Protein AF-A0A0G0PP46-F1 (afdb_monomer_lite)

pLDDT: mean 71.22, std 17.7, range [31.69, 94.69]

Sequence (155 aa):
MAKRKNSGKQTFLIVLGLAFLLTSIVFGLYFIKNSQLINKAAEQSETANWKTYTNNEYGFSLKYPTGFNIEDNSTNFPPFNITIKDSTKQLVGEGGGKFNPGIHIQVQSEKMSLDQYLSKYANSLIVRNKQKINGSEFTIIEATIGHARTFAIFN

Radius of gyration: 29.38 Å; chains: 1; bounding box: 48×39×104 Å

Foldseek 3Di:
DDDPDPVVVVVVVVVVVVVVVVVVVVVVVVVVVVVVVVVVVVVCVQQVQWDKDDDVVLGDIDTDRPQWDKDFPDDPDDWTKIKTFRPPDWAQDPVRDIDTDIKIKTFGPPPDDPVRVCVVCVPQQDQPDWDQGPNDIWTWTFHDDGRITITDIDD

Structure (mmCIF, N/CA/C/O backbone):
data_AF-A0A0G0PP46-F1
#
_entry.id   AF-A0A0G0PP46-F1
#
loop_
_atom_site.group_PDB
_atom_site.id
_atom_site.type_symbol
_atom_site.label_atom_id
_atom_site.label_alt_id
_atom_site.label_comp_id
_atom_site.label_asym_id
_atom_site.label_entity_id
_atom_site.label_seq_id
_atom_site.pdbx_PDB_ins_code
_atom_site.Cartn_x
_atom_site.Cartn_y
_atom_site.Cartn_z
_atom_site.occupancy
_atom_site.B_iso_or_equiv
_atom_site.auth_seq_id
_atom_site.auth_comp_id
_atom_site.auth_asym_id
_atom_site.auth_atom_id
_atom_site.pdbx_PDB_model_num
ATOM 1 N N . MET A 1 1 ? -21.134 15.393 81.604 1.00 59.56 1 MET A N 1
ATOM 2 C CA . MET A 1 1 ? -22.166 14.891 80.666 1.00 59.56 1 MET A CA 1
ATOM 3 C C . MET A 1 1 ? -21.449 14.265 79.467 1.00 59.56 1 MET A C 1
ATOM 5 O O . MET A 1 1 ? -20.893 14.992 78.656 1.00 59.56 1 MET A O 1
ATOM 9 N N . ALA A 1 2 ? -21.314 12.935 79.420 1.00 61.00 2 ALA A N 1
ATOM 10 C CA . ALA A 1 2 ? -20.493 12.251 78.413 1.00 61.00 2 ALA A CA 1
ATOM 11 C C . ALA A 1 2 ? -21.296 11.984 77.127 1.00 61.00 2 ALA A C 1
ATOM 13 O O . ALA A 1 2 ? -22.335 11.325 77.151 1.00 61.00 2 ALA A O 1
ATOM 14 N N . LYS A 1 3 ? -20.816 12.510 75.995 1.00 65.69 3 LYS A N 1
ATOM 15 C CA . LYS A 1 3 ? -21.452 12.399 74.674 1.00 65.69 3 LYS A CA 1
ATOM 16 C C . LYS A 1 3 ? -21.171 11.003 74.095 1.00 65.69 3 LYS A C 1
ATOM 18 O O . LYS A 1 3 ? -20.080 10.744 73.596 1.00 65.69 3 LYS A O 1
ATOM 23 N N . ARG A 1 4 ? -22.137 10.081 74.190 1.00 63.00 4 ARG A N 1
ATOM 24 C CA . ARG A 1 4 ? -22.036 8.712 73.642 1.00 63.00 4 ARG A CA 1
ATOM 25 C C . ARG A 1 4 ? -21.908 8.780 72.108 1.00 63.00 4 ARG A C 1
ATOM 27 O O . ARG A 1 4 ? -22.861 9.125 71.413 1.00 63.00 4 ARG A O 1
ATOM 34 N N . LYS A 1 5 ? -20.711 8.501 71.579 1.00 64.06 5 LYS A N 1
ATOM 35 C CA . LYS A 1 5 ? -20.396 8.491 70.139 1.00 64.06 5 LYS A CA 1
ATOM 36 C C . LYS A 1 5 ? -21.035 7.257 69.487 1.00 64.06 5 LYS A C 1
ATOM 38 O O . LYS A 1 5 ? -20.720 6.132 69.858 1.00 64.06 5 LYS A O 1
ATOM 43 N N . ASN A 1 6 ? -21.949 7.468 68.541 1.00 66.44 6 ASN A N 1
ATOM 44 C CA . ASN A 1 6 ? -22.720 6.407 67.885 1.00 66.44 6 ASN A CA 1
ATOM 45 C C . ASN A 1 6 ? -21.891 5.740 66.764 1.00 66.44 6 ASN A C 1
ATOM 47 O O . ASN A 1 6 ? -21.990 6.117 65.597 1.00 66.44 6 ASN A O 1
ATOM 51 N N . SER A 1 7 ? -21.017 4.802 67.141 1.00 73.56 7 SER A N 1
ATOM 52 C CA . SER A 1 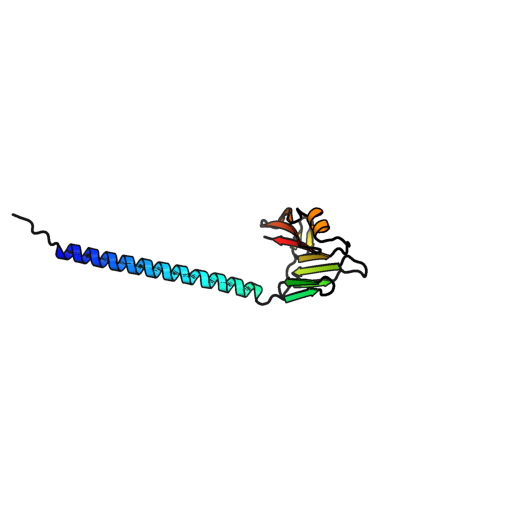7 ? -20.033 4.146 66.262 1.00 73.56 7 SER A CA 1
ATOM 53 C C . SER A 1 7 ? -20.658 3.289 65.156 1.00 73.56 7 SER A C 1
ATOM 55 O O . SER A 1 7 ? -20.139 3.279 64.044 1.00 73.56 7 SER A O 1
ATOM 57 N N . GLY A 1 8 ? -21.808 2.651 65.404 1.00 78.25 8 GLY A N 1
ATOM 58 C CA . GLY A 1 8 ? -22.457 1.765 64.427 1.00 78.25 8 GLY A CA 1
ATOM 59 C C . GLY A 1 8 ? -22.884 2.469 63.133 1.00 78.25 8 GLY A C 1
ATOM 60 O O . GLY A 1 8 ? -22.743 1.910 62.047 1.00 78.25 8 GLY A O 1
ATOM 61 N N . LYS A 1 9 ? -23.325 3.732 63.219 1.00 78.94 9 LYS A N 1
ATOM 62 C CA . LYS A 1 9 ? -23.689 4.523 62.030 1.00 78.94 9 LYS A CA 1
ATOM 63 C C . LYS A 1 9 ? -22.469 4.885 61.176 1.00 78.94 9 LYS A C 1
ATOM 65 O O . LYS A 1 9 ? -22.578 4.904 59.956 1.00 78.94 9 LYS A O 1
ATOM 70 N N . GLN A 1 10 ? -21.313 5.146 61.795 1.00 82.19 10 GLN A N 1
ATOM 71 C CA . GLN A 1 10 ? -20.083 5.445 61.052 1.00 82.19 10 GLN A CA 1
ATOM 72 C C . GLN A 1 10 ? -19.535 4.204 60.346 1.00 82.19 10 GLN A C 1
ATOM 74 O O . GLN A 1 10 ? -19.178 4.289 59.175 1.00 82.19 10 GLN A O 1
ATOM 79 N N . THR A 1 11 ? -19.534 3.045 61.008 1.00 83.44 11 THR A N 1
ATOM 80 C CA . THR A 1 11 ? -19.099 1.787 60.386 1.00 83.44 11 THR A CA 1
ATOM 81 C C . THR A 1 11 ? -19.988 1.411 59.198 1.00 83.44 11 THR A C 1
ATOM 83 O O . THR A 1 11 ? -19.472 1.032 58.152 1.00 83.44 11 THR A O 1
ATOM 86 N N . PHE A 1 12 ? -21.309 1.594 59.313 1.00 87.31 12 PHE A N 1
ATOM 87 C CA . PHE A 1 12 ? -22.244 1.340 58.213 1.00 87.31 12 PHE A CA 1
ATOM 88 C C . PHE A 1 12 ? -21.967 2.220 56.982 1.00 87.31 12 PHE A C 1
ATOM 90 O O . PHE A 1 12 ? -21.907 1.714 55.864 1.00 87.31 12 PHE A O 1
ATOM 97 N N . LEU A 1 13 ? -21.733 3.523 57.178 1.00 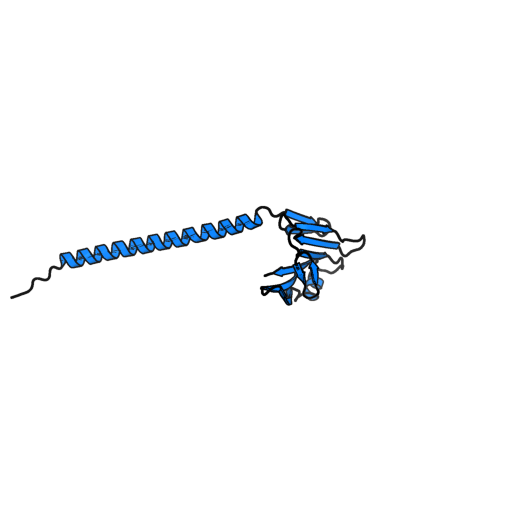87.19 13 LEU A N 1
ATOM 98 C CA . LEU A 1 13 ? -21.440 4.451 56.078 1.00 87.19 13 LEU A CA 1
ATOM 99 C C . LEU A 1 13 ? -20.105 4.145 55.382 1.00 87.19 13 LEU A C 1
ATOM 101 O O . LEU A 1 13 ? -20.015 4.275 54.163 1.00 87.19 13 LEU A O 1
ATOM 105 N N . ILE A 1 14 ? -19.090 3.702 56.132 1.00 90.06 14 ILE A N 1
ATOM 106 C CA . ILE A 1 14 ? -17.792 3.302 55.567 1.00 90.06 14 ILE A CA 1
ATOM 107 C C . ILE A 1 14 ? -17.949 2.066 54.674 1.00 90.06 14 ILE A C 1
ATOM 109 O O . ILE A 1 14 ? -17.435 2.047 53.557 1.00 90.06 14 ILE A O 1
ATOM 113 N N . VAL A 1 15 ? -18.695 1.054 55.128 1.00 91.19 15 VAL A N 1
ATOM 114 C CA . VAL A 1 15 ? -18.940 -0.168 54.343 1.00 91.19 15 VAL A CA 1
ATOM 115 C C . VAL A 1 15 ? -19.736 0.145 53.074 1.00 91.19 15 VAL A C 1
ATOM 117 O O . VAL A 1 15 ? -19.393 -0.352 52.002 1.00 91.19 15 VAL A O 1
ATOM 120 N N . LEU A 1 16 ? -20.744 1.020 53.169 1.00 91.94 16 LEU A N 1
ATOM 121 C CA . LEU A 1 16 ? -21.520 1.462 52.011 1.00 91.94 16 LEU A CA 1
ATOM 122 C C . LEU A 1 16 ? -20.628 2.179 50.984 1.00 91.94 16 LEU A C 1
ATOM 124 O O . LEU A 1 16 ? -20.682 1.872 49.796 1.00 91.94 16 LEU A O 1
ATOM 128 N N . GLY A 1 17 ? -19.757 3.083 51.443 1.00 91.69 17 GLY A N 1
ATOM 129 C CA . GLY A 1 17 ? -18.818 3.806 50.583 1.00 91.69 17 GLY A CA 1
ATOM 130 C C . GLY A 1 17 ? -17.838 2.884 49.850 1.00 91.69 17 GLY A C 1
ATOM 131 O O . GLY A 1 17 ? -17.617 3.055 48.652 1.00 91.69 17 GLY A O 1
ATOM 132 N N . LEU A 1 18 ? -17.299 1.870 50.533 1.00 92.62 18 LEU A N 1
ATOM 133 C CA . LEU A 1 18 ? -16.395 0.888 49.922 1.00 92.62 18 LEU A CA 1
ATOM 134 C C . LEU A 1 18 ? -17.098 0.022 48.868 1.00 92.62 18 LEU A C 1
ATOM 136 O O . LEU A 1 18 ? -16.516 -0.248 47.818 1.00 92.62 18 LEU A O 1
ATOM 140 N N . ALA A 1 19 ? -18.354 -0.365 49.110 1.00 91.94 19 ALA A N 1
ATOM 141 C CA . ALA A 1 19 ? -19.144 -1.113 48.137 1.00 91.94 19 ALA A CA 1
ATOM 142 C C . ALA A 1 19 ? -19.366 -0.304 46.847 1.00 91.94 19 ALA A C 1
ATOM 144 O O . ALA A 1 19 ? -19.120 -0.816 45.754 1.00 91.94 19 ALA A O 1
ATOM 145 N N . PHE A 1 20 ? -19.731 0.979 46.962 1.00 94.69 20 PHE A N 1
ATOM 146 C CA . PHE A 1 20 ? -19.869 1.863 45.800 1.00 94.69 20 PHE A CA 1
ATOM 147 C C . PHE A 1 20 ? -18.551 2.022 45.030 1.00 94.69 20 PHE A C 1
ATOM 149 O O . PHE A 1 20 ? -18.538 1.955 43.800 1.00 94.69 20 PHE A O 1
ATOM 156 N N . LEU A 1 21 ? -17.429 2.168 45.736 1.00 92.06 21 LEU A N 1
ATOM 157 C CA . LEU A 1 21 ? -16.116 2.349 45.117 1.00 92.06 21 LEU A CA 1
ATOM 158 C C . LEU A 1 21 ? -15.693 1.107 44.310 1.00 92.06 21 LEU A C 1
ATOM 160 O O . LEU A 1 21 ? -15.250 1.237 43.169 1.00 92.06 21 LEU A O 1
ATOM 164 N N . LEU A 1 22 ? -15.928 -0.095 44.846 1.00 92.62 22 LEU A N 1
ATOM 165 C CA . LEU A 1 22 ? -15.679 -1.353 44.133 1.00 92.62 22 LEU A CA 1
ATOM 166 C C . LEU A 1 22 ? -16.558 -1.495 42.884 1.00 92.62 22 LEU A C 1
ATOM 168 O O . LEU A 1 22 ? -16.051 -1.862 41.823 1.00 92.62 22 LEU A O 1
ATOM 172 N N . THR A 1 23 ? -17.850 -1.157 42.972 1.00 91.75 23 THR A N 1
ATOM 173 C CA . THR A 1 23 ? -18.745 -1.226 41.804 1.00 91.75 23 THR A CA 1
ATOM 174 C C . THR A 1 23 ? -18.321 -0.273 40.687 1.00 91.75 23 THR A C 1
ATOM 176 O O . THR A 1 23 ? -18.306 -0.672 39.523 1.00 91.75 23 THR A O 1
ATOM 179 N N . SER A 1 24 ? -17.884 0.944 41.026 1.00 90.56 24 SER A N 1
ATOM 180 C CA . SER A 1 24 ? -17.406 1.931 40.052 1.00 90.56 24 SER A CA 1
ATOM 181 C C . SER A 1 24 ? -16.121 1.491 39.350 1.00 90.56 24 SER A C 1
ATOM 183 O O . SER A 1 24 ? -15.985 1.692 38.145 1.00 90.56 24 SER A O 1
ATOM 185 N N . ILE A 1 25 ? -15.193 0.847 40.069 1.00 93.56 25 ILE A N 1
ATOM 186 C CA . ILE A 1 25 ? -13.960 0.308 39.474 1.00 93.56 25 ILE A CA 1
ATOM 187 C C . ILE A 1 25 ? -14.289 -0.807 38.476 1.00 93.56 25 ILE A C 1
ATOM 189 O O . ILE A 1 25 ? -13.807 -0.779 37.345 1.00 93.56 25 ILE A O 1
ATOM 193 N N . VAL A 1 26 ? -15.132 -1.770 38.863 1.00 91.19 26 VAL A N 1
ATOM 194 C CA . VAL A 1 26 ? -15.529 -2.878 37.976 1.00 91.19 26 VAL A CA 1
ATOM 195 C C . VAL A 1 26 ? -16.253 -2.350 36.736 1.00 91.19 26 VAL A C 1
ATOM 197 O O . VAL A 1 26 ? -15.953 -2.780 35.621 1.00 91.19 26 VAL A O 1
ATOM 200 N N . PHE A 1 27 ? -17.152 -1.377 36.910 1.00 90.31 27 PHE A N 1
ATOM 201 C CA . PHE A 1 27 ? -17.866 -0.741 35.805 1.00 90.31 27 PHE A CA 1
ATOM 202 C C . PHE A 1 27 ? -16.916 0.011 34.858 1.00 90.31 27 PHE A C 1
ATOM 204 O O . PHE A 1 27 ? -17.014 -0.138 33.641 1.00 90.31 27 PHE A O 1
ATOM 211 N N . GLY A 1 28 ? -15.942 0.750 35.401 1.00 89.00 28 GLY A N 1
ATOM 212 C CA . GLY A 1 28 ? -14.909 1.424 34.611 1.00 89.00 28 GLY A CA 1
ATOM 213 C C . GLY A 1 28 ? -14.050 0.451 33.797 1.00 89.00 28 GLY A C 1
ATOM 214 O O . GLY A 1 28 ? -13.848 0.657 32.600 1.00 89.00 28 GLY A O 1
ATOM 215 N N . LEU A 1 29 ? -13.604 -0.654 34.406 1.00 85.50 29 LEU A N 1
ATOM 216 C CA . LEU A 1 29 ? -12.820 -1.688 33.717 1.00 85.50 29 LEU A CA 1
ATOM 217 C C . LEU A 1 29 ? -13.620 -2.390 32.608 1.00 85.50 29 LEU A C 1
ATOM 219 O O . LEU A 1 29 ? -13.078 -2.655 31.532 1.00 85.50 29 LEU A O 1
ATOM 223 N N . TYR A 1 30 ? -14.910 -2.653 32.835 1.00 86.38 30 TYR A N 1
ATOM 224 C CA . TYR A 1 30 ? -15.806 -3.208 31.816 1.00 86.38 30 TYR A CA 1
ATOM 225 C C . TYR A 1 30 ? -15.920 -2.280 30.596 1.00 86.38 30 TYR A C 1
ATOM 227 O O . TYR A 1 30 ? -15.804 -2.734 29.455 1.00 86.38 30 TYR A O 1
ATOM 235 N N . PHE A 1 31 ? -16.068 -0.974 30.828 1.00 79.44 31 PHE A N 1
ATOM 236 C CA . PHE A 1 31 ? -16.209 0.017 29.761 1.00 79.44 31 PHE A CA 1
ATOM 237 C C . PHE A 1 31 ? -14.929 0.173 28.921 1.00 79.44 31 PHE A C 1
ATOM 239 O O . PHE A 1 31 ? -15.003 0.249 27.694 1.00 79.44 31 PHE A O 1
ATOM 246 N N . ILE A 1 32 ? -13.749 0.143 29.557 1.00 73.69 32 ILE A N 1
ATOM 247 C CA . ILE A 1 32 ? -12.445 0.217 28.866 1.00 73.69 32 ILE A CA 1
ATOM 248 C C . ILE A 1 32 ? -12.209 -1.010 27.972 1.00 73.69 32 ILE A C 1
ATOM 250 O O . ILE A 1 32 ? -11.698 -0.879 26.862 1.00 73.69 32 ILE A O 1
ATOM 254 N N . LYS A 1 33 ? -12.598 -2.213 28.413 1.00 70.31 33 LYS A N 1
ATOM 255 C CA . LYS A 1 33 ? -12.465 -3.427 27.591 1.00 70.31 33 LYS A CA 1
ATOM 256 C C . LYS A 1 33 ? -13.383 -3.393 26.363 1.00 70.31 33 LYS A C 1
ATOM 258 O O . LYS A 1 33 ? -12.990 -3.855 25.294 1.00 70.31 33 LYS A O 1
ATOM 263 N N . ASN A 1 34 ? -14.593 -2.848 26.504 1.00 67.38 34 ASN A N 1
ATOM 264 C CA . ASN A 1 34 ? -15.581 -2.827 25.425 1.00 67.38 34 ASN A CA 1
ATOM 265 C C . ASN A 1 34 ? -15.247 -1.804 24.319 1.00 67.38 34 ASN A C 1
ATOM 267 O O . ASN A 1 34 ? -15.551 -2.049 23.154 1.00 67.38 34 ASN A O 1
ATOM 271 N N . SER A 1 35 ? -14.569 -0.694 24.640 1.00 62.00 35 SER A N 1
ATOM 272 C CA . SER A 1 35 ? -14.180 0.324 23.647 1.00 62.00 35 SER A CA 1
ATOM 273 C C . SER A 1 35 ? -13.086 -0.149 22.679 1.00 62.00 35 SER A C 1
ATOM 275 O O . SER A 1 35 ? -13.121 0.191 21.497 1.00 62.00 35 SER A O 1
ATOM 277 N N . GLN A 1 36 ? -12.151 -0.994 23.128 1.00 60.00 36 GLN A N 1
ATOM 278 C CA . GLN A 1 36 ? -11.100 -1.537 22.256 1.00 60.00 36 GLN A CA 1
ATOM 279 C C . GLN A 1 36 ? -11.632 -2.505 21.189 1.00 60.00 36 GLN A C 1
ATOM 281 O O . GLN A 1 36 ? -11.066 -2.596 20.100 1.00 60.00 36 GLN A O 1
ATOM 286 N N . LEU A 1 37 ? -12.735 -3.204 21.472 1.00 59.59 37 LEU A N 1
ATOM 287 C CA . LEU A 1 37 ? -13.363 -4.122 20.517 1.00 59.59 37 LEU A CA 1
ATOM 288 C C . LEU A 1 37 ? -14.030 -3.377 19.354 1.00 59.59 37 LEU A C 1
ATOM 290 O O . LEU A 1 37 ? -14.009 -3.868 18.229 1.00 59.59 37 LEU A O 1
ATOM 294 N N . ILE A 1 38 ? -14.562 -2.178 19.605 1.00 58.03 38 ILE A N 1
ATOM 295 C CA . ILE A 1 38 ? -15.224 -1.356 18.584 1.00 58.03 38 ILE A CA 1
ATOM 296 C C . ILE A 1 38 ? -14.196 -0.772 17.604 1.00 58.03 38 ILE A C 1
ATOM 298 O O . ILE A 1 38 ? -14.401 -0.845 16.395 1.00 58.03 38 ILE A O 1
ATOM 302 N N . ASN A 1 39 ? -13.054 -0.284 18.097 1.00 56.72 39 ASN A N 1
ATOM 303 C CA . ASN A 1 39 ? -12.009 0.278 17.231 1.00 56.72 39 ASN A CA 1
ATOM 304 C C . ASN A 1 39 ? -11.320 -0.796 16.374 1.00 56.72 39 ASN A C 1
ATOM 306 O O . ASN A 1 39 ? -11.075 -0.581 15.191 1.00 56.72 39 ASN A O 1
ATOM 310 N N . LYS A 1 40 ? -11.086 -1.989 16.937 1.00 52.72 40 LYS A N 1
ATOM 311 C CA . LYS A 1 40 ? -10.509 -3.117 16.191 1.00 52.72 40 LYS A CA 1
ATOM 312 C C . LYS A 1 40 ? -11.466 -3.675 15.127 1.00 52.72 40 LYS A C 1
ATOM 314 O O . LYS A 1 40 ? -11.022 -4.104 14.067 1.00 52.72 40 LYS A O 1
ATOM 319 N N . ALA A 1 41 ? -12.775 -3.662 15.391 1.00 55.62 41 ALA A N 1
ATOM 320 C CA . ALA A 1 41 ? -13.783 -4.068 14.412 1.00 55.62 41 ALA A CA 1
ATOM 321 C C . ALA A 1 41 ? -13.950 -3.037 13.277 1.00 55.62 41 ALA A C 1
ATOM 323 O O . ALA A 1 41 ? -14.185 -3.428 12.134 1.00 55.62 41 ALA A O 1
ATOM 324 N N . ALA A 1 42 ? -13.781 -1.741 13.567 1.00 55.97 42 ALA A N 1
ATOM 325 C CA . ALA A 1 42 ? -13.801 -0.684 12.556 1.00 55.97 42 ALA A CA 1
ATOM 326 C C . ALA A 1 42 ? -12.600 -0.775 11.590 1.00 55.97 42 ALA A C 1
ATOM 328 O O . ALA A 1 42 ? -12.795 -0.711 10.378 1.00 55.97 42 ALA A O 1
ATOM 329 N N . GLU A 1 43 ? -11.388 -1.052 12.088 1.00 53.59 43 GLU A N 1
ATOM 330 C CA . GLU A 1 43 ? -10.199 -1.287 11.241 1.00 53.59 43 GLU A CA 1
ATOM 331 C C . GLU A 1 43 ? -10.355 -2.498 10.306 1.00 53.59 43 GLU A C 1
ATOM 333 O O . GLU A 1 43 ? -9.890 -2.495 9.163 1.00 53.59 43 GLU A O 1
ATOM 33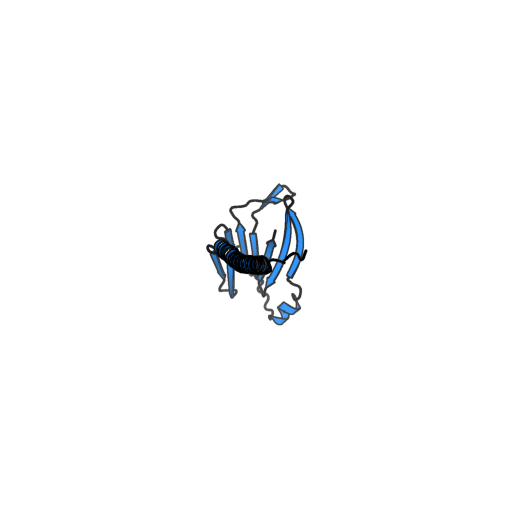8 N N . GLN A 1 44 ? -11.047 -3.544 10.763 1.00 54.91 44 GLN A N 1
ATOM 339 C CA . GLN A 1 44 ? -11.264 -4.751 9.966 1.00 54.91 44 GLN A CA 1
ATOM 340 C C . GLN A 1 44 ? -12.261 -4.522 8.812 1.00 54.91 44 GLN A C 1
ATOM 342 O O . GLN A 1 44 ? -12.220 -5.241 7.814 1.00 54.91 44 GLN A O 1
ATOM 347 N N . SER A 1 45 ? -13.118 -3.501 8.917 1.00 59.91 45 SER A N 1
ATOM 348 C CA . SER A 1 45 ? -14.100 -3.120 7.895 1.00 59.91 45 SER A CA 1
ATOM 349 C C . SER A 1 45 ? -13.473 -2.341 6.734 1.00 59.91 45 SER A C 1
ATOM 351 O O . SER A 1 45 ? -13.802 -2.593 5.575 1.00 59.91 45 SER A O 1
ATOM 353 N N . GLU A 1 46 ? -12.538 -1.427 7.009 1.00 65.75 46 GLU A N 1
ATOM 354 C CA . GLU A 1 46 ? -11.979 -0.539 5.973 1.00 65.75 46 GLU A CA 1
ATOM 355 C C . GLU A 1 46 ? -11.160 -1.286 4.910 1.00 65.75 46 GLU A C 1
ATOM 357 O O . GLU A 1 46 ? -11.051 -0.842 3.762 1.00 65.75 46 GLU A O 1
ATOM 362 N N . THR A 1 47 ? -10.633 -2.463 5.262 1.00 74.69 47 THR A N 1
ATOM 363 C CA . THR A 1 47 ? -9.859 -3.312 4.344 1.00 74.69 47 THR A CA 1
ATOM 364 C C . THR A 1 47 ? -10.584 -4.571 3.873 1.00 74.69 47 THR A C 1
ATOM 366 O O . THR A 1 47 ? -10.062 -5.291 3.019 1.00 74.69 47 THR A O 1
ATOM 369 N N . ALA A 1 48 ? -11.809 -4.816 4.353 1.00 76.75 48 ALA A N 1
ATOM 370 C CA . ALA A 1 48 ? -12.569 -6.033 4.056 1.00 76.75 48 ALA A CA 1
ATOM 371 C C . ALA A 1 48 ? -12.798 -6.251 2.550 1.00 76.75 48 ALA A C 1
ATOM 373 O O . ALA A 1 48 ? -12.813 -7.388 2.084 1.00 76.75 48 ALA A O 1
ATOM 374 N N . ASN A 1 49 ? -12.925 -5.162 1.785 1.00 85.56 49 ASN A N 1
ATOM 375 C CA . ASN A 1 49 ? -13.242 -5.199 0.355 1.00 85.56 49 ASN A CA 1
ATOM 376 C C . ASN A 1 49 ? -12.020 -5.023 -0.563 1.00 85.56 49 ASN A C 1
ATOM 378 O O . ASN A 1 49 ? -12.177 -4.837 -1.773 1.00 85.56 49 ASN A O 1
ATOM 382 N N . TRP A 1 50 ? -10.799 -5.035 -0.022 1.00 92.38 50 TRP A N 1
ATOM 383 C CA . TRP A 1 50 ? -9.603 -4.826 -0.836 1.00 92.38 50 TRP A CA 1
ATOM 384 C C . TRP A 1 50 ? -9.422 -5.940 -1.868 1.00 92.38 50 TRP A C 1
ATOM 386 O O . TRP A 1 50 ? -9.592 -7.128 -1.591 1.00 92.38 50 TRP A O 1
ATOM 396 N N . LYS A 1 51 ? -9.029 -5.536 -3.073 1.00 90.69 51 LYS A N 1
ATOM 397 C CA . LYS A 1 51 ? -8.636 -6.439 -4.150 1.00 90.69 51 LYS A CA 1
ATOM 398 C C . LYS A 1 51 ? -7.196 -6.891 -3.926 1.00 90.69 51 LYS A C 1
ATOM 400 O O . LYS A 1 51 ? -6.413 -6.198 -3.282 1.00 90.69 51 LYS A O 1
ATOM 405 N N . THR A 1 52 ? -6.843 -8.051 -4.472 1.00 92.62 52 THR A N 1
ATOM 406 C CA . THR A 1 52 ? -5.468 -8.568 -4.450 1.00 92.62 52 THR A CA 1
ATOM 407 C C . THR A 1 52 ? -4.919 -8.572 -5.870 1.00 92.62 52 THR A C 1
ATOM 409 O O . THR A 1 52 ? -5.575 -9.076 -6.777 1.00 92.62 52 THR A O 1
ATOM 412 N N . TYR A 1 53 ? -3.743 -7.982 -6.066 1.00 88.06 53 TYR A N 1
ATOM 413 C CA . TYR A 1 53 ? -2.957 -8.119 -7.286 1.00 88.06 53 TYR A CA 1
ATOM 414 C C . TYR A 1 53 ? -1.831 -9.108 -7.015 1.00 88.06 53 TYR A C 1
ATOM 416 O O . TYR A 1 53 ? -1.097 -8.954 -6.038 1.00 88.06 53 TYR A O 1
ATOM 424 N N . THR A 1 54 ? -1.697 -10.102 -7.885 1.00 88.69 54 THR A N 1
ATOM 425 C CA . THR A 1 54 ? -0.661 -11.129 -7.799 1.00 88.69 54 THR A CA 1
ATOM 426 C C . THR A 1 54 ? 0.078 -11.170 -9.124 1.00 88.69 54 THR A C 1
ATOM 428 O O . THR A 1 54 ? -0.542 -11.336 -10.173 1.00 88.69 54 THR A O 1
ATOM 431 N N . ASN A 1 55 ? 1.400 -11.033 -9.072 1.00 83.69 55 ASN A N 1
ATOM 432 C CA . ASN A 1 55 ? 2.267 -11.232 -10.219 1.00 83.69 55 ASN A CA 1
ATOM 433 C C . ASN A 1 55 ? 3.124 -12.480 -9.982 1.00 83.69 55 ASN A C 1
ATOM 435 O O . ASN A 1 55 ? 4.046 -12.471 -9.167 1.00 83.69 55 ASN A O 1
ATOM 439 N N . ASN A 1 56 ? 2.797 -13.556 -10.700 1.00 83.31 56 ASN A N 1
ATOM 440 C CA . ASN A 1 56 ? 3.471 -14.848 -10.564 1.00 83.31 56 ASN A CA 1
ATOM 441 C C . ASN A 1 56 ? 4.858 -14.873 -11.218 1.00 83.31 56 ASN A C 1
ATOM 443 O O . ASN A 1 56 ? 5.708 -15.637 -10.776 1.00 83.31 56 ASN A O 1
ATOM 447 N N . GLU A 1 57 ? 5.093 -14.051 -12.245 1.00 80.62 57 GLU A N 1
ATOM 448 C CA . GLU A 1 57 ? 6.390 -13.968 -12.932 1.00 80.62 57 GLU A CA 1
ATOM 449 C C . GLU A 1 57 ? 7.474 -13.427 -11.992 1.00 80.62 57 GLU A C 1
ATOM 451 O O . GLU A 1 57 ? 8.576 -13.967 -11.929 1.00 80.62 57 GLU A O 1
ATOM 456 N N . TYR A 1 58 ? 7.131 -12.406 -11.203 1.00 77.38 58 TYR A N 1
ATOM 457 C CA . TYR A 1 58 ? 8.038 -11.763 -10.248 1.00 77.38 58 TYR A CA 1
ATOM 458 C C . TYR A 1 58 ? 7.813 -12.210 -8.793 1.00 77.38 58 TYR A C 1
ATOM 460 O O . TYR A 1 58 ? 8.498 -11.733 -7.890 1.00 77.38 58 TYR A O 1
ATOM 468 N N . GLY A 1 59 ? 6.865 -13.120 -8.546 1.00 76.00 59 GLY A N 1
ATOM 469 C CA . GLY A 1 59 ? 6.662 -13.769 -7.248 1.00 76.00 59 GLY A CA 1
ATOM 470 C C . GLY A 1 59 ? 6.159 -12.861 -6.121 1.00 76.00 59 GLY A C 1
ATOM 471 O O . GLY A 1 59 ? 6.491 -13.106 -4.962 1.00 76.00 59 GLY A O 1
ATOM 472 N N . PHE A 1 60 ? 5.371 -11.821 -6.420 1.00 79.12 60 PHE A N 1
ATOM 473 C CA . PHE A 1 60 ? 4.836 -10.913 -5.397 1.00 79.12 60 PHE A CA 1
ATOM 474 C C . PHE A 1 60 ? 3.309 -10.788 -5.440 1.00 79.12 60 PHE A C 1
ATOM 476 O O . PHE A 1 60 ? 2.655 -11.012 -6.461 1.00 79.12 60 PHE A O 1
ATOM 483 N N . SER A 1 61 ? 2.733 -10.390 -4.305 1.00 82.00 61 SER A N 1
ATOM 484 C CA . SER A 1 61 ? 1.309 -10.102 -4.170 1.00 82.00 61 SER A CA 1
ATOM 485 C C . SER A 1 61 ? 1.097 -8.906 -3.250 1.00 82.00 61 SER A C 1
ATOM 487 O O . SER A 1 61 ? 1.787 -8.765 -2.243 1.00 82.00 61 SER A O 1
ATOM 489 N N . LEU A 1 62 ? 0.116 -8.064 -3.566 1.00 86.75 62 LEU A N 1
ATOM 490 C CA . LEU A 1 62 ? -0.262 -6.910 -2.749 1.00 86.75 62 LEU A CA 1
ATOM 491 C C . LEU A 1 62 ? -1.775 -6.708 -2.758 1.00 86.75 62 LEU A C 1
ATOM 493 O O . LEU A 1 62 ? -2.454 -7.041 -3.730 1.00 86.75 62 LEU A O 1
ATOM 497 N N . LYS A 1 63 ? -2.307 -6.137 -1.679 1.00 88.69 63 LYS A N 1
ATOM 498 C CA . LYS A 1 63 ? -3.715 -5.743 -1.609 1.00 88.69 63 LYS A CA 1
ATOM 499 C C . LYS A 1 63 ? -3.871 -4.248 -1.868 1.00 88.69 63 LYS A C 1
ATOM 501 O O . LYS A 1 63 ? -3.006 -3.469 -1.483 1.00 88.69 63 LYS A O 1
ATOM 506 N N . TYR A 1 64 ? -4.980 -3.860 -2.487 1.00 88.31 64 TYR A N 1
ATOM 507 C CA . TYR A 1 64 ? -5.288 -2.470 -2.817 1.00 88.31 64 TYR A CA 1
ATOM 508 C C . TYR A 1 64 ? -6.803 -2.185 -2.741 1.00 88.31 64 TYR A C 1
ATOM 510 O O . TYR A 1 64 ? -7.610 -3.113 -2.868 1.00 88.31 64 TYR A O 1
ATOM 518 N N . PRO A 1 65 ? -7.228 -0.922 -2.541 1.00 90.31 65 PRO A N 1
ATOM 519 C CA . PRO A 1 65 ? -8.646 -0.577 -2.421 1.00 90.31 65 PRO A CA 1
ATOM 520 C C . PRO A 1 65 ? -9.463 -0.870 -3.690 1.00 90.31 65 PRO A C 1
ATOM 522 O O . PRO A 1 65 ? -8.981 -0.741 -4.813 1.00 90.31 65 PRO A O 1
ATOM 525 N N . THR A 1 66 ? -10.745 -1.213 -3.532 1.00 89.50 66 THR A N 1
ATOM 526 C CA . THR A 1 66 ? -11.622 -1.670 -4.630 1.00 89.50 66 THR A CA 1
ATOM 527 C C . THR A 1 66 ? -11.823 -0.637 -5.745 1.00 89.50 66 THR A C 1
ATOM 529 O O . THR A 1 66 ? -11.984 -1.031 -6.902 1.00 89.50 66 THR A O 1
ATOM 532 N N . GLY A 1 67 ? -11.827 0.658 -5.407 1.00 89.00 67 GLY A N 1
ATOM 533 C CA . GLY A 1 67 ? -12.035 1.772 -6.347 1.00 89.00 67 GLY A CA 1
ATOM 534 C C . GLY A 1 67 ? -10.796 2.167 -7.157 1.00 89.00 67 GLY A C 1
ATOM 535 O O . GLY A 1 67 ? -10.851 3.093 -7.970 1.00 89.00 67 GLY A O 1
ATOM 536 N N . PHE A 1 68 ? -9.669 1.495 -6.924 1.00 93.19 68 PHE A N 1
ATOM 537 C CA . PHE A 1 68 ? -8.433 1.792 -7.627 1.00 93.19 68 PHE A CA 1
ATOM 538 C C . PHE A 1 68 ? -8.358 0.958 -8.905 1.00 93.19 68 PHE A C 1
ATOM 540 O O . PHE A 1 68 ? -8.785 -0.201 -8.943 1.00 93.19 68 PHE A O 1
ATOM 547 N N . ASN A 1 69 ? -7.783 1.561 -9.940 1.00 93.94 69 ASN A N 1
ATOM 548 C CA . ASN A 1 69 ? -7.529 0.916 -11.220 1.00 93.94 69 ASN A CA 1
ATOM 549 C C . ASN A 1 69 ? -6.047 0.577 -11.339 1.00 93.94 69 ASN A C 1
ATOM 551 O O . ASN A 1 69 ? -5.194 1.358 -10.912 1.00 93.94 69 ASN A O 1
ATOM 555 N N . ILE A 1 70 ? -5.764 -0.580 -11.934 1.00 93.38 70 ILE A N 1
ATOM 556 C CA . ILE A 1 70 ? -4.408 -1.003 -12.272 1.00 93.38 70 ILE A CA 1
ATOM 557 C C . ILE A 1 70 ? -4.149 -0.638 -13.727 1.00 93.38 70 ILE A C 1
ATOM 559 O O . ILE A 1 70 ? -4.923 -1.004 -14.609 1.00 93.38 70 ILE A O 1
ATOM 563 N N . GLU A 1 71 ? -3.050 0.059 -13.962 1.00 92.06 71 GLU A N 1
ATOM 564 C CA . GLU A 1 71 ? -2.499 0.314 -15.283 1.00 92.06 71 GLU A CA 1
ATOM 565 C C . GLU A 1 71 ? -1.192 -0.445 -15.411 1.00 92.06 71 GLU A C 1
ATOM 567 O O . GLU A 1 71 ? -0.249 -0.203 -14.654 1.00 92.06 71 GLU A O 1
ATOM 572 N N . ASP A 1 72 ? -1.159 -1.374 -16.360 1.00 88.88 72 ASP A N 1
ATOM 573 C CA . ASP A 1 72 ? 0.053 -2.087 -16.719 1.00 88.88 72 ASP A CA 1
ATOM 574 C C . ASP A 1 72 ? 0.817 -1.281 -17.767 1.00 88.88 72 ASP A C 1
ATOM 576 O O . ASP A 1 72 ? 0.352 -1.082 -18.887 1.00 88.88 72 ASP A O 1
ATOM 580 N N . ASN A 1 73 ? 1.971 -0.769 -17.353 1.00 85.38 73 ASN A N 1
ATOM 581 C CA . ASN A 1 73 ? 2.890 -0.005 -18.185 1.00 85.38 73 ASN A CA 1
ATOM 582 C C . ASN A 1 73 ? 4.155 -0.821 -18.491 1.00 85.38 73 ASN A C 1
ATOM 584 O O . ASN A 1 73 ? 5.177 -0.244 -18.877 1.00 85.38 73 ASN A O 1
ATOM 588 N N . SER A 1 74 ? 4.129 -2.143 -18.280 1.00 79.12 74 SER A N 1
ATOM 589 C CA . SER A 1 74 ? 5.227 -3.012 -18.678 1.00 79.12 74 SER A CA 1
ATOM 590 C C . SER A 1 74 ? 5.327 -3.013 -20.204 1.00 79.12 74 SER A C 1
ATOM 592 O O . SER A 1 74 ? 4.413 -3.400 -20.929 1.00 79.12 74 SER A O 1
ATOM 594 N N . THR A 1 75 ? 6.441 -2.498 -20.721 1.00 76.50 75 THR A N 1
ATOM 595 C CA . THR A 1 75 ? 6.795 -2.721 -22.126 1.00 76.50 75 THR A CA 1
ATOM 596 C C . THR A 1 75 ? 7.496 -4.076 -22.221 1.00 76.50 75 THR A C 1
ATOM 598 O O . THR A 1 75 ? 7.967 -4.592 -21.211 1.00 76.50 75 THR A O 1
ATOM 601 N N . ASN A 1 76 ? 7.564 -4.680 -23.413 1.00 63.50 76 ASN A N 1
ATOM 602 C CA . ASN A 1 76 ? 8.115 -6.031 -23.653 1.00 63.50 76 ASN A CA 1
ATOM 603 C C . ASN A 1 76 ? 9.592 -6.242 -23.225 1.00 63.50 76 ASN A C 1
ATOM 605 O O . ASN A 1 76 ? 10.180 -7.276 -23.533 1.00 63.50 76 ASN A O 1
ATOM 609 N N . PHE A 1 77 ? 10.206 -5.281 -22.539 1.00 57.81 77 PHE A N 1
ATOM 610 C CA . PHE A 1 77 ? 11.501 -5.394 -21.895 1.00 57.81 77 PHE A CA 1
ATOM 611 C C . PHE A 1 77 ? 11.367 -4.979 -20.428 1.00 57.81 77 PHE A C 1
ATOM 613 O O . PHE A 1 77 ? 10.735 -3.957 -20.151 1.00 57.81 77 PHE A O 1
ATOM 620 N N . PRO A 1 78 ? 11.986 -5.710 -19.481 1.00 58.47 78 PRO A N 1
ATOM 621 C CA . PRO A 1 78 ? 12.082 -5.221 -18.119 1.00 58.47 78 PRO A CA 1
ATOM 622 C C . PRO A 1 78 ? 12.662 -3.798 -18.110 1.00 58.47 78 PRO A C 1
ATOM 624 O O . PRO A 1 78 ? 13.557 -3.483 -18.902 1.00 58.47 78 PRO A O 1
ATOM 627 N N . PRO A 1 79 ? 12.164 -2.937 -17.211 1.00 72.06 79 PRO A N 1
ATOM 628 C CA . PRO A 1 79 ? 11.471 -3.293 -15.969 1.00 72.06 79 PRO A CA 1
ATOM 629 C C . PRO A 1 79 ? 9.944 -3.452 -16.085 1.00 72.06 79 PRO A C 1
ATOM 631 O O . PRO A 1 79 ? 9.268 -2.643 -16.720 1.00 72.06 79 PRO A O 1
ATOM 634 N N . PHE A 1 80 ? 9.397 -4.449 -15.377 1.00 80.75 80 PHE A N 1
ATOM 635 C CA . PHE A 1 80 ? 7.958 -4.536 -15.117 1.00 80.75 80 PHE A CA 1
ATOM 636 C C . PHE A 1 80 ? 7.502 -3.290 -14.348 1.00 80.75 80 PHE A C 1
ATOM 638 O O . PHE A 1 80 ? 8.193 -2.815 -13.440 1.00 80.75 80 PHE A O 1
ATOM 645 N N . ASN A 1 81 ? 6.353 -2.742 -14.735 1.00 87.50 81 ASN A N 1
ATOM 646 C CA . ASN A 1 81 ? 5.879 -1.450 -14.267 1.00 87.50 81 ASN A CA 1
ATOM 647 C C . ASN A 1 81 ? 4.351 -1.456 -14.203 1.00 87.50 81 ASN A C 1
ATOM 649 O O . ASN A 1 81 ? 3.698 -1.534 -15.239 1.00 87.50 81 ASN A O 1
ATOM 653 N N . ILE A 1 82 ? 3.790 -1.333 -13.001 1.00 89.50 82 ILE A N 1
ATOM 654 C CA . ILE A 1 82 ? 2.354 -1.113 -12.817 1.00 89.50 82 ILE A CA 1
ATOM 655 C C . ILE A 1 82 ? 2.101 0.136 -11.983 1.00 89.50 82 ILE A C 1
ATOM 657 O O . ILE A 1 82 ? 2.848 0.467 -11.060 1.00 89.50 82 ILE A O 1
ATOM 661 N N . THR A 1 83 ? 0.987 0.794 -12.273 1.00 90.06 83 THR A N 1
ATOM 662 C CA . THR A 1 83 ? 0.458 1.901 -11.478 1.00 90.06 83 THR A CA 1
ATOM 663 C C . THR A 1 83 ? -0.911 1.511 -10.946 1.00 90.06 83 THR A C 1
ATOM 665 O O . THR A 1 83 ? -1.794 1.146 -11.714 1.00 90.06 83 THR A O 1
ATOM 668 N N . ILE A 1 84 ? -1.116 1.616 -9.638 1.00 90.12 84 ILE A N 1
ATOM 669 C CA . ILE A 1 84 ? -2.403 1.375 -8.983 1.00 90.12 84 ILE A CA 1
ATOM 670 C C . ILE A 1 84 ? -2.924 2.717 -8.487 1.00 90.12 84 ILE A C 1
ATOM 672 O O . ILE A 1 84 ? -2.435 3.236 -7.486 1.00 90.12 84 ILE A O 1
ATOM 676 N N . LYS A 1 85 ? -3.893 3.307 -9.185 1.00 91.88 85 LYS A N 1
ATOM 677 C CA . LYS A 1 85 ? -4.345 4.682 -8.923 1.00 91.88 85 LYS A CA 1
ATOM 678 C C . LYS A 1 85 ? -5.791 4.764 -8.475 1.00 91.88 85 LYS A C 1
ATOM 680 O O . LYS A 1 85 ? -6.649 4.031 -8.968 1.00 91.88 85 LYS A O 1
ATOM 685 N N . ASP A 1 86 ? -6.063 5.709 -7.585 1.00 91.12 86 ASP A N 1
ATOM 686 C CA . ASP A 1 86 ? -7.410 6.069 -7.174 1.00 91.12 86 ASP A CA 1
ATOM 687 C C . ASP A 1 86 ? -8.107 6.812 -8.316 1.00 91.12 86 ASP A C 1
ATOM 689 O O . ASP A 1 86 ? -7.922 8.013 -8.528 1.00 91.12 86 ASP A O 1
ATOM 693 N N . SER A 1 87 ? -8.919 6.083 -9.075 1.00 85.75 87 SER A N 1
ATOM 694 C CA . SER A 1 87 ? -9.685 6.654 -10.184 1.00 85.75 87 SER A CA 1
ATOM 695 C C . SER A 1 87 ? -10.785 7.614 -9.720 1.00 85.75 87 SER A C 1
ATOM 697 O O . SER A 1 87 ? -11.268 8.419 -10.514 1.00 85.75 87 SER A O 1
ATOM 699 N N . THR A 1 88 ? -11.152 7.564 -8.435 1.00 86.31 88 THR A N 1
ATOM 700 C CA . THR A 1 88 ? -12.242 8.360 -7.858 1.00 86.31 88 THR A CA 1
ATOM 701 C C . THR A 1 88 ? -11.789 9.742 -7.396 1.00 86.31 88 THR A C 1
ATOM 703 O O . THR A 1 88 ? -12.618 10.632 -7.210 1.00 86.31 88 THR A O 1
ATOM 706 N N . LYS A 1 89 ? -10.476 9.948 -7.234 1.00 85.75 89 LYS A N 1
ATOM 707 C CA . LYS A 1 89 ? -9.896 11.207 -6.757 1.00 85.75 89 LYS A CA 1
ATOM 708 C C . LYS A 1 89 ? -8.983 11.824 -7.799 1.00 85.75 89 LYS A C 1
ATOM 710 O O . LYS A 1 89 ? -8.091 11.168 -8.322 1.00 85.75 89 LYS A O 1
ATOM 715 N N . GLN A 1 90 ? -9.156 13.119 -8.027 1.00 90.50 90 GLN A N 1
ATOM 716 C CA . GLN A 1 90 ? -8.256 13.925 -8.840 1.00 90.50 90 GLN A CA 1
ATOM 717 C C . GLN A 1 90 ? -7.757 15.097 -7.999 1.00 90.50 90 GLN A C 1
ATOM 719 O O . GLN A 1 90 ? -8.544 15.902 -7.505 1.00 90.50 90 GLN A O 1
ATOM 724 N N . LEU A 1 91 ? -6.446 15.166 -7.818 1.00 85.19 91 LEU A N 1
ATOM 725 C CA . LEU A 1 91 ? -5.759 16.234 -7.110 1.00 85.19 91 LEU A CA 1
ATOM 726 C C . LEU A 1 91 ? -5.206 17.237 -8.122 1.00 85.19 91 LEU A C 1
ATOM 728 O O . LEU A 1 91 ? -4.903 16.879 -9.261 1.00 85.19 91 LEU A O 1
ATOM 732 N N . VAL A 1 92 ? -5.089 18.494 -7.701 1.00 88.44 92 VAL A N 1
ATOM 733 C CA . VAL A 1 92 ? -4.492 19.577 -8.489 1.00 88.44 92 VAL A CA 1
ATOM 734 C C . VAL A 1 92 ? -3.164 19.940 -7.834 1.00 88.44 92 VAL A C 1
ATOM 736 O O . VAL A 1 92 ? -3.135 20.278 -6.654 1.00 88.44 92 VAL A O 1
ATOM 739 N N . GLY A 1 93 ? -2.067 19.812 -8.577 1.00 82.69 93 GLY A N 1
ATOM 740 C CA . GLY A 1 93 ? -0.737 20.209 -8.121 1.00 82.69 93 GLY A CA 1
ATOM 741 C C . GLY A 1 93 ? -0.536 21.724 -8.179 1.00 82.69 93 GLY A C 1
ATOM 742 O O . GLY A 1 93 ? -1.308 22.438 -8.816 1.00 82.69 93 GLY A O 1
ATOM 743 N N . GLU A 1 94 ? 0.545 22.213 -7.570 1.00 81.44 94 GLU A N 1
ATOM 744 C CA . GLU A 1 94 ? 0.868 23.651 -7.504 1.00 81.44 94 GLU A CA 1
ATOM 745 C C . GLU A 1 94 ? 1.002 24.314 -8.889 1.00 81.44 94 GLU A C 1
ATOM 747 O O . GLU A 1 94 ? 0.728 25.499 -9.040 1.00 81.44 94 GLU A O 1
ATOM 752 N N . GLY A 1 95 ? 1.338 23.542 -9.929 1.00 89.56 95 GLY A N 1
ATOM 753 C CA . GLY A 1 95 ? 1.366 23.997 -11.325 1.00 89.56 95 GLY A CA 1
ATOM 754 C C . GLY A 1 95 ? 0.030 23.898 -12.078 1.00 89.56 95 GLY A C 1
ATOM 755 O O . GLY A 1 95 ? 0.024 23.979 -13.302 1.00 89.56 95 GLY A O 1
ATOM 756 N N . GLY A 1 96 ? -1.090 23.625 -11.398 1.00 88.81 96 GLY A N 1
ATOM 757 C CA . GLY A 1 96 ? -2.418 23.446 -12.008 1.00 88.81 96 GLY A CA 1
ATOM 758 C C . GLY A 1 96 ? -2.638 22.096 -12.708 1.00 88.81 96 GLY A C 1
ATOM 759 O O . GLY A 1 96 ? -3.753 21.789 -13.134 1.00 88.81 96 GLY A O 1
ATOM 760 N N . GLY A 1 97 ? -1.596 21.265 -12.808 1.00 89.88 97 GLY A N 1
ATOM 761 C CA . GLY A 1 97 ? -1.681 19.913 -13.353 1.00 89.88 97 GLY A CA 1
ATOM 762 C C . GLY A 1 97 ? -2.565 19.013 -12.493 1.00 89.88 97 GLY A C 1
ATOM 763 O O . GLY A 1 97 ? -2.494 19.049 -11.265 1.00 89.88 97 GLY A O 1
ATOM 764 N N . LYS A 1 98 ? -3.396 18.193 -13.139 1.00 88.25 98 LYS A N 1
ATOM 765 C CA . LYS A 1 98 ? -4.283 17.250 -12.455 1.00 88.25 98 LYS A CA 1
ATOM 766 C C . LYS A 1 98 ? -3.681 15.849 -12.441 1.00 88.25 98 LYS A C 1
ATOM 768 O O . LYS A 1 98 ? -3.192 15.394 -13.471 1.00 88.25 98 LYS A O 1
ATOM 773 N N . PHE A 1 99 ? -3.758 15.152 -11.313 1.00 85.00 99 PHE A N 1
ATOM 774 C CA . PHE A 1 99 ? -3.276 13.776 -11.183 1.00 85.00 99 PHE A CA 1
ATOM 775 C C . PHE A 1 99 ? -4.152 12.956 -10.236 1.00 85.00 99 PHE A C 1
ATOM 777 O O . PHE A 1 99 ? -4.813 13.493 -9.350 1.00 85.00 99 PHE A O 1
ATOM 784 N N . ASN A 1 100 ? -4.157 11.640 -10.420 1.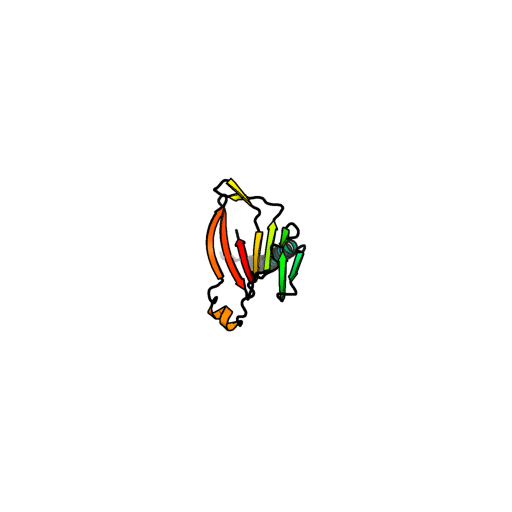00 87.69 100 ASN A N 1
ATOM 785 C CA . ASN A 1 100 ? -4.797 10.702 -9.504 1.00 87.69 100 ASN A CA 1
ATOM 786 C C . ASN A 1 100 ? -3.738 10.196 -8.513 1.00 87.69 100 ASN A C 1
ATOM 788 O O . ASN A 1 100 ? -2.656 9.803 -8.961 1.00 87.69 100 ASN A O 1
ATOM 792 N N . PRO A 1 101 ? -3.998 10.189 -7.193 1.00 84.75 101 PRO A N 1
ATOM 793 C CA . PRO A 1 101 ? -3.065 9.590 -6.248 1.00 84.75 101 PRO A CA 1
ATOM 794 C C . PRO A 1 101 ? -2.983 8.082 -6.508 1.00 84.75 101 PRO A C 1
ATOM 796 O O . PRO A 1 101 ? -3.979 7.445 -6.850 1.00 84.75 101 PRO A O 1
ATOM 799 N N . GLY A 1 102 ? -1.798 7.498 -6.366 1.00 85.50 102 GLY A N 1
ATOM 800 C CA . GLY A 1 102 ? -1.598 6.087 -6.665 1.00 85.50 102 GLY A CA 1
ATOM 801 C C . GLY A 1 102 ? -0.276 5.541 -6.157 1.00 85.50 102 GLY A C 1
ATOM 802 O O . GLY A 1 102 ? 0.585 6.282 -5.688 1.00 85.50 102 GLY A O 1
ATOM 803 N N . ILE A 1 103 ? -0.149 4.224 -6.258 1.00 82.50 103 ILE A N 1
ATOM 804 C CA . ILE A 1 103 ? 1.040 3.448 -5.936 1.00 82.50 103 ILE A CA 1
ATOM 805 C C . ILE A 1 103 ? 1.698 3.072 -7.256 1.00 82.50 103 ILE A C 1
ATOM 807 O O . ILE A 1 103 ? 1.070 2.455 -8.117 1.00 82.50 103 ILE A O 1
ATOM 811 N N . HIS A 1 104 ? 2.960 3.443 -7.414 1.00 82.56 104 HIS A N 1
ATOM 812 C CA . HIS A 1 104 ? 3.771 3.036 -8.555 1.00 82.56 104 HIS A CA 1
ATOM 813 C C . HIS A 1 104 ? 4.692 1.896 -8.126 1.00 82.56 104 HIS A C 1
ATOM 815 O O . HIS A 1 104 ? 5.360 2.003 -7.093 1.00 82.56 104 HIS A O 1
ATOM 821 N N . ILE A 1 105 ? 4.669 0.797 -8.881 1.00 81.94 105 ILE A N 1
ATOM 822 C CA . ILE A 1 105 ? 5.455 -0.405 -8.608 1.00 81.94 105 ILE A CA 1
ATOM 823 C C . ILE A 1 105 ? 6.316 -0.688 -9.819 1.00 81.94 105 ILE A C 1
ATOM 825 O O . ILE A 1 105 ? 5.815 -0.958 -10.911 1.00 81.94 105 ILE A O 1
ATOM 829 N N . GLN A 1 106 ? 7.622 -0.671 -9.596 1.00 80.50 106 GLN A N 1
ATOM 830 C CA . GLN A 1 106 ? 8.606 -1.006 -10.608 1.00 80.50 106 GLN A CA 1
ATOM 831 C C . GLN A 1 106 ? 9.452 -2.179 -10.126 1.00 80.50 106 GLN A C 1
ATOM 833 O O . GLN A 1 106 ? 10.031 -2.120 -9.039 1.00 80.50 106 GLN A O 1
ATOM 838 N N . VAL A 1 107 ? 9.551 -3.221 -10.950 1.00 74.31 107 VAL A N 1
ATOM 839 C CA . VAL A 1 107 ? 10.424 -4.370 -10.701 1.00 74.31 107 VAL A CA 1
ATOM 840 C C . VAL A 1 107 ? 11.558 -4.356 -11.717 1.00 74.31 107 VAL A C 1
ATOM 842 O O . VAL A 1 107 ? 11.341 -4.474 -12.924 1.00 74.31 107 VAL A O 1
ATOM 845 N N . GLN A 1 108 ? 12.784 -4.162 -11.228 1.00 67.94 108 GLN A N 1
ATOM 846 C CA . GLN A 1 108 ? 13.992 -4.154 -12.056 1.00 67.94 108 GLN A CA 1
ATOM 847 C C . GLN A 1 108 ? 14.568 -5.570 -12.136 1.00 67.94 108 GLN A C 1
ATOM 849 O O . GLN A 1 108 ? 14.873 -6.176 -11.113 1.00 67.94 108 GLN A O 1
ATOM 854 N N . SER A 1 109 ? 14.754 -6.090 -13.352 1.00 58.28 109 SER A N 1
ATOM 855 C CA . SER A 1 109 ? 15.301 -7.430 -13.606 1.00 58.28 109 SER A CA 1
ATOM 856 C C . SER A 1 109 ? 16.837 -7.482 -13.519 1.00 58.28 109 SER A C 1
ATOM 858 O O . SER A 1 109 ? 17.485 -8.161 -14.323 1.00 58.28 109 SER A O 1
ATOM 860 N N . GLU A 1 110 ? 17.463 -6.725 -12.614 1.00 57.31 110 GLU A N 1
ATOM 861 C CA . GLU A 1 110 ? 18.906 -6.867 -12.404 1.00 57.31 110 GLU A CA 1
ATOM 862 C C . GLU A 1 110 ? 19.166 -8.236 -11.756 1.00 57.31 110 GLU A C 1
ATOM 864 O O . GLU A 1 110 ? 18.645 -8.537 -10.683 1.00 57.31 110 GLU A O 1
ATOM 869 N N . LYS A 1 111 ? 19.968 -9.082 -12.420 1.00 52.78 111 LYS A N 1
ATOM 870 C CA . LYS A 1 111 ? 20.440 -10.371 -11.887 1.00 52.78 111 LYS A CA 1
ATOM 871 C C . LYS A 1 111 ? 21.421 -10.122 -10.737 1.00 52.78 111 LYS A C 1
ATOM 873 O O . LYS A 1 111 ? 22.629 -10.239 -10.919 1.00 52.78 111 LYS A O 1
ATOM 878 N N . MET A 1 112 ? 20.917 -9.742 -9.573 1.00 51.12 112 MET A N 1
ATOM 879 C CA . MET A 1 112 ? 21.720 -9.555 -8.369 1.00 51.12 112 MET A CA 1
ATOM 880 C C . MET A 1 112 ? 21.169 -10.403 -7.225 1.00 51.12 112 MET A C 1
ATOM 882 O O . MET A 1 112 ? 19.954 -10.547 -7.091 1.00 51.12 112 MET A O 1
ATOM 886 N N . SER A 1 113 ? 22.055 -10.995 -6.423 1.00 54.22 113 SER A N 1
ATOM 887 C CA . SER A 1 113 ? 21.655 -11.769 -5.244 1.00 54.22 113 SER A CA 1
ATOM 888 C C . SER A 1 113 ? 20.990 -10.868 -4.199 1.00 54.22 113 SER A C 1
ATOM 890 O O . SER A 1 113 ? 21.209 -9.656 -4.185 1.00 54.22 113 SER A O 1
ATOM 892 N N . LEU A 1 114 ? 20.202 -11.452 -3.288 1.00 47.44 114 LEU A N 1
ATOM 893 C CA . LEU A 1 114 ? 19.582 -10.708 -2.187 1.00 47.44 114 LEU A CA 1
ATOM 894 C C . LEU A 1 114 ? 20.629 -9.945 -1.353 1.00 47.44 114 LEU A C 1
ATOM 896 O O . LEU A 1 114 ? 20.389 -8.799 -0.997 1.00 47.44 114 LEU A O 1
ATOM 900 N N . ASP A 1 115 ? 21.816 -10.514 -1.124 1.00 53.16 115 ASP A N 1
ATOM 901 C CA . ASP A 1 115 ? 22.907 -9.846 -0.396 1.00 53.16 115 ASP A CA 1
ATOM 902 C C . ASP A 1 115 ? 23.514 -8.679 -1.186 1.00 53.16 115 ASP A C 1
ATOM 904 O O . ASP A 1 115 ? 23.789 -7.617 -0.628 1.00 53.16 115 ASP A O 1
ATOM 908 N N . GLN A 1 116 ? 23.685 -8.827 -2.505 1.00 57.22 116 GLN A N 1
ATOM 909 C CA . GLN A 1 116 ? 24.087 -7.719 -3.381 1.00 57.22 116 GLN A CA 1
ATOM 910 C C . GLN A 1 116 ? 23.023 -6.617 -3.393 1.00 57.22 116 GLN A C 1
ATOM 912 O O . GLN A 1 116 ? 23.345 -5.432 -3.444 1.00 57.22 116 GLN A O 1
ATOM 917 N N . TYR A 1 117 ? 21.750 -7.003 -3.335 1.00 56.59 117 TYR A N 1
ATOM 918 C CA . TYR A 1 117 ? 20.632 -6.077 -3.301 1.00 56.59 117 TYR A CA 1
ATOM 919 C C . TYR A 1 117 ? 20.602 -5.301 -1.987 1.00 56.59 117 TYR A C 1
ATOM 921 O O . TYR A 1 117 ? 20.626 -4.075 -1.981 1.00 56.59 117 TYR A O 1
ATOM 929 N N . LEU A 1 118 ? 20.609 -6.017 -0.866 1.00 52.16 118 LEU A N 1
ATOM 930 C CA . LEU A 1 118 ? 20.583 -5.436 0.467 1.00 52.16 118 LEU A CA 1
ATOM 931 C C . LEU A 1 118 ? 21.848 -4.628 0.751 1.00 52.16 118 LEU A C 1
ATOM 933 O O . LEU A 1 118 ? 21.748 -3.616 1.420 1.00 52.16 118 LEU A O 1
ATOM 937 N N . SER A 1 119 ? 23.012 -4.985 0.205 1.00 65.88 119 SER A N 1
ATOM 938 C CA . SER A 1 119 ? 24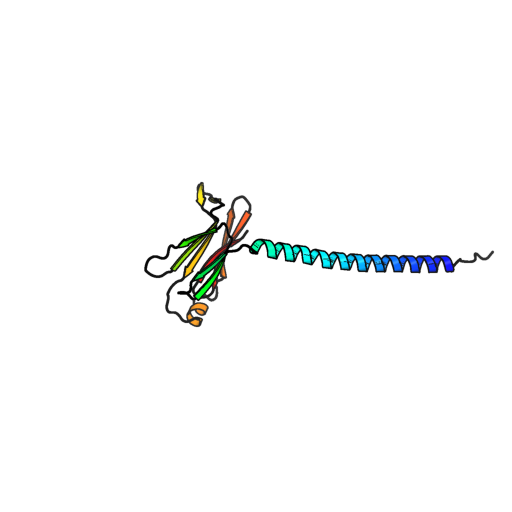.218 -4.147 0.315 1.00 65.88 119 SER A CA 1
ATOM 939 C C . SER A 1 119 ? 24.153 -2.883 -0.553 1.00 65.88 119 SER A C 1
ATOM 941 O O . SER A 1 119 ? 24.549 -1.816 -0.087 1.00 65.88 119 SER A O 1
ATOM 943 N N . LYS A 1 120 ? 23.602 -2.954 -1.776 1.00 64.69 120 LYS A N 1
ATOM 944 C CA . LYS A 1 120 ? 23.400 -1.787 -2.664 1.00 64.69 120 LYS A CA 1
ATOM 945 C C . LYS A 1 120 ? 22.308 -0.841 -2.146 1.00 64.69 120 LYS A C 1
ATOM 947 O O . LYS A 1 120 ? 22.399 0.369 -2.338 1.00 64.69 120 LYS A O 1
ATOM 952 N N . TYR A 1 121 ? 21.288 -1.389 -1.487 1.00 60.91 121 TYR A N 1
ATOM 953 C CA . TYR A 1 121 ? 20.056 -0.699 -1.102 1.00 60.91 121 TYR A CA 1
ATOM 954 C C . TYR A 1 121 ? 19.754 -0.782 0.406 1.00 60.91 121 TYR A C 1
ATOM 956 O O . TYR A 1 121 ? 18.601 -0.615 0.799 1.00 60.91 121 TYR A O 1
ATOM 964 N N . ALA A 1 122 ? 20.759 -0.990 1.268 1.00 53.53 122 ALA A N 1
ATOM 965 C CA . ALA A 1 122 ? 20.608 -1.144 2.729 1.00 53.53 122 ALA A CA 1
ATOM 966 C C . ALA A 1 122 ? 19.807 -0.010 3.400 1.00 53.53 122 ALA A C 1
ATOM 968 O O . ALA A 1 122 ? 19.208 -0.200 4.452 1.00 53.53 122 ALA A O 1
ATOM 969 N N . ASN A 1 123 ? 19.768 1.162 2.759 1.00 52.00 123 ASN A N 1
ATOM 970 C CA . ASN A 1 123 ? 19.099 2.375 3.230 1.00 52.00 123 ASN A CA 1
ATOM 971 C C . ASN A 1 123 ? 17.738 2.640 2.554 1.00 52.00 123 ASN A C 1
ATOM 973 O O . ASN A 1 123 ? 17.241 3.758 2.607 1.00 52.00 123 ASN A O 1
ATOM 977 N N . SER A 1 124 ? 17.146 1.674 1.850 1.00 53.19 124 SER A N 1
ATOM 978 C CA . SER A 1 124 ? 16.077 1.923 0.863 1.00 53.19 124 SER A CA 1
ATOM 979 C C . SER A 1 124 ? 14.647 2.086 1.401 1.00 53.19 124 SER A C 1
ATOM 981 O O . SER A 1 124 ? 13.690 2.038 0.627 1.00 53.19 124 SER A O 1
ATOM 983 N N . LEU A 1 125 ? 14.501 2.359 2.700 1.00 46.75 125 LEU A N 1
ATOM 984 C CA . LEU A 1 125 ? 13.386 3.155 3.214 1.00 46.75 125 LEU A CA 1
ATOM 985 C C . LEU A 1 125 ? 13.851 4.610 3.253 1.00 46.75 125 LEU A C 1
ATOM 987 O O . LEU A 1 125 ? 14.278 5.119 4.288 1.00 46.75 125 LEU A O 1
ATOM 991 N N . ILE A 1 126 ? 13.815 5.269 2.098 1.00 53.53 126 ILE A N 1
ATOM 992 C CA . ILE A 1 126 ? 14.169 6.683 2.015 1.00 53.53 126 ILE A CA 1
ATOM 993 C C . ILE A 1 126 ? 12.866 7.468 2.061 1.00 53.53 126 ILE A C 1
ATOM 995 O O . ILE A 1 126 ? 12.073 7.452 1.117 1.00 53.53 126 ILE A O 1
ATOM 999 N N . VAL A 1 127 ? 12.658 8.197 3.158 1.00 48.78 127 VAL A N 1
ATOM 1000 C CA . VAL A 1 127 ? 11.732 9.331 3.152 1.00 48.78 127 VAL A CA 1
ATOM 1001 C C . VAL A 1 127 ? 12.346 10.371 2.223 1.00 48.78 127 VAL A C 1
ATOM 1003 O O . VAL A 1 127 ? 13.299 11.058 2.585 1.00 48.78 127 VAL A O 1
ATOM 1006 N N . ARG A 1 128 ? 11.864 10.422 0.982 1.00 52.78 128 ARG A N 1
ATOM 1007 C CA . ARG A 1 128 ? 12.447 11.282 -0.055 1.00 52.78 128 ARG A CA 1
ATOM 1008 C C . ARG A 1 128 ? 12.100 12.738 0.190 1.00 52.78 128 ARG A C 1
ATOM 1010 O O . ARG A 1 128 ? 12.945 13.606 -0.001 1.00 52.78 128 ARG A O 1
ATOM 1017 N N . ASN A 1 129 ? 10.845 12.999 0.542 1.00 51.34 129 ASN A N 1
ATOM 1018 C CA . ASN A 1 129 ? 10.339 14.355 0.645 1.00 51.34 129 ASN A CA 1
ATOM 1019 C C . ASN A 1 129 ? 9.052 14.420 1.475 1.00 51.34 129 ASN A C 1
ATOM 1021 O O . ASN A 1 129 ? 8.278 13.461 1.522 1.00 51.34 129 ASN A O 1
ATOM 1025 N N . LYS A 1 130 ? 8.815 15.586 2.073 1.00 52.59 130 LYS A N 1
ATOM 1026 C CA . LYS A 1 130 ? 7.541 15.980 2.667 1.00 52.59 130 LYS A CA 1
ATOM 1027 C C . LYS A 1 130 ? 6.945 17.083 1.805 1.00 52.59 130 LYS A C 1
ATOM 1029 O O . LYS A 1 130 ? 7.588 18.105 1.588 1.00 52.59 130 LYS A O 1
ATOM 1034 N N . GLN A 1 131 ? 5.739 16.881 1.296 1.00 57.28 131 GLN A N 1
ATOM 1035 C CA . GLN A 1 131 ? 5.047 17.868 0.473 1.00 57.28 131 GLN A CA 1
ATOM 1036 C C . GLN A 1 131 ? 3.759 18.303 1.151 1.00 57.28 131 GLN A C 1
ATOM 1038 O O . GLN A 1 131 ? 2.982 17.467 1.597 1.00 57.28 131 GLN A O 1
ATOM 1043 N N . LYS A 1 132 ? 3.509 19.612 1.209 1.00 57.97 132 LYS A N 1
ATOM 1044 C CA . LYS A 1 132 ? 2.211 20.126 1.644 1.00 57.97 132 LYS A CA 1
ATOM 1045 C C . LYS A 1 132 ? 1.287 20.228 0.443 1.00 57.97 132 LYS A C 1
ATOM 1047 O O . LYS A 1 132 ? 1.579 20.956 -0.495 1.00 57.97 132 LYS A O 1
ATOM 1052 N N . ILE A 1 133 ? 0.167 19.519 0.486 1.00 49.91 133 ILE A N 1
ATOM 1053 C CA . ILE A 1 133 ? -0.869 19.566 -0.546 1.00 49.91 133 ILE A CA 1
ATOM 1054 C C . ILE A 1 133 ? -2.156 19.993 0.159 1.00 49.91 133 ILE A C 1
ATOM 1056 O O . ILE A 1 133 ? -2.634 19.305 1.057 1.00 49.91 133 ILE A O 1
ATOM 1060 N N . ASN A 1 134 ? -2.699 21.159 -0.203 1.00 52.41 134 ASN A N 1
ATOM 1061 C CA . ASN A 1 134 ? -3.924 21.724 0.388 1.00 52.41 134 ASN A CA 1
ATOM 1062 C C . ASN A 1 134 ? -3.908 21.843 1.929 1.00 52.41 134 ASN A C 1
ATOM 1064 O O . ASN A 1 134 ? -4.921 21.632 2.587 1.00 52.41 134 ASN A O 1
ATOM 1068 N N . GLY A 1 135 ? -2.755 22.177 2.515 1.00 57.16 135 GLY A N 1
ATOM 1069 C CA . GLY A 1 135 ? -2.601 22.347 3.967 1.00 57.16 135 GLY A CA 1
ATOM 1070 C C . GLY A 1 135 ? -2.314 21.060 4.748 1.00 57.16 135 GLY A C 1
ATOM 1071 O O . GLY A 1 135 ? -1.893 21.150 5.900 1.00 57.16 135 GLY A O 1
ATOM 1072 N N . SER A 1 136 ? -2.447 19.892 4.118 1.00 40.88 136 SER A N 1
ATOM 1073 C CA . SER A 1 136 ? -2.054 18.594 4.676 1.00 40.88 136 SER A CA 1
ATOM 1074 C C . SER A 1 136 ? -0.617 18.248 4.281 1.00 40.88 136 SER A C 1
ATOM 1076 O O . SER A 1 136 ? -0.217 18.470 3.137 1.00 40.88 136 SER A O 1
ATOM 1078 N N . GLU A 1 137 ? 0.181 17.752 5.229 1.00 44.34 137 GLU A N 1
ATOM 1079 C CA . GLU A 1 137 ? 1.573 17.349 4.994 1.00 44.34 137 GLU A CA 1
ATOM 1080 C C . GLU A 1 137 ? 1.622 15.874 4.608 1.00 44.34 137 GLU A C 1
ATOM 1082 O O . GLU A 1 137 ? 1.279 15.012 5.400 1.00 44.34 137 GLU A O 1
ATOM 1087 N N . PHE A 1 138 ? 2.092 15.589 3.401 1.00 43.41 138 PHE A N 1
ATOM 1088 C CA . PHE A 1 138 ? 2.238 14.239 2.892 1.00 43.41 138 PHE A CA 1
ATOM 1089 C C . PHE A 1 138 ? 3.701 13.826 2.889 1.00 43.41 138 PHE A C 1
ATOM 1091 O O . PHE A 1 138 ? 4.567 14.568 2.421 1.00 43.41 138 PHE A O 1
ATOM 1098 N N . THR A 1 139 ? 3.983 12.618 3.367 1.00 42.28 139 THR A N 1
ATOM 1099 C CA . THR A 1 139 ? 5.331 12.044 3.320 1.00 42.28 139 THR A CA 1
ATOM 1100 C C . THR A 1 139 ? 5.416 11.050 2.171 1.00 42.28 139 THR A C 1
ATOM 1102 O O . THR A 1 139 ? 4.668 10.072 2.127 1.00 42.28 139 THR A O 1
ATOM 1105 N N . ILE A 1 140 ? 6.339 11.297 1.241 1.00 50.88 140 ILE A N 1
ATOM 1106 C CA . ILE A 1 140 ? 6.653 10.365 0.161 1.00 50.88 140 ILE A CA 1
ATOM 1107 C C . ILE A 1 140 ? 7.698 9.393 0.692 1.00 50.88 140 ILE A C 1
ATOM 1109 O O . ILE A 1 140 ? 8.854 9.767 0.927 1.00 50.88 140 ILE A O 1
ATOM 1113 N N . ILE A 1 141 ? 7.281 8.146 0.879 1.00 48.00 141 ILE A N 1
ATOM 1114 C CA . ILE A 1 141 ? 8.169 7.063 1.284 1.00 48.00 141 ILE A CA 1
ATOM 1115 C C . ILE A 1 141 ? 8.439 6.219 0.044 1.00 48.00 141 ILE A C 1
ATOM 1117 O O . ILE A 1 141 ? 7.522 5.643 -0.544 1.00 48.00 141 ILE A O 1
ATOM 1121 N N . GLU A 1 142 ? 9.704 6.167 -0.365 1.00 50.25 142 GLU A N 1
ATOM 1122 C CA . GLU A 1 142 ? 10.174 5.137 -1.283 1.00 50.25 142 GLU A CA 1
ATOM 1123 C C . GLU A 1 142 ? 10.576 3.954 -0.406 1.00 50.25 142 GLU A C 1
ATOM 1125 O O . GLU A 1 142 ? 11.551 4.028 0.343 1.00 50.25 142 GLU A O 1
ATOM 1130 N N . ALA A 1 143 ? 9.764 2.900 -0.441 1.00 48.84 143 ALA A N 1
ATOM 1131 C CA . ALA A 1 143 ? 10.056 1.644 0.224 1.00 48.84 143 ALA A CA 1
ATOM 1132 C C . ALA A 1 143 ? 10.473 0.641 -0.841 1.00 48.84 143 ALA A C 1
ATOM 1134 O O . ALA A 1 143 ? 9.706 0.308 -1.748 1.00 48.84 143 ALA A O 1
ATOM 1135 N N . THR A 1 144 ? 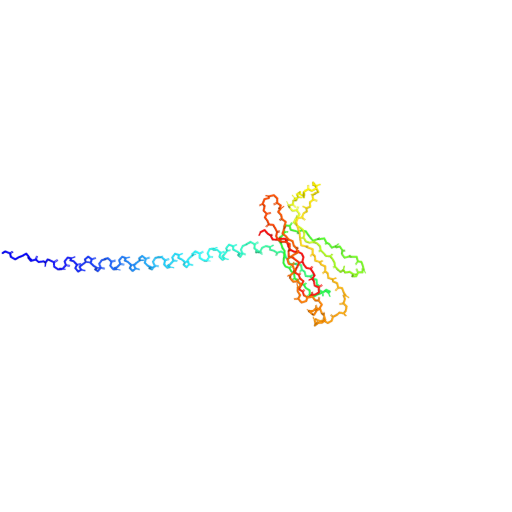11.703 0.162 -0.735 1.00 45.94 144 THR A N 1
ATOM 1136 C CA . THR A 1 144 ? 12.195 -0.892 -1.609 1.00 45.94 144 THR A CA 1
ATOM 1137 C C . THR A 1 144 ? 12.249 -2.192 -0.816 1.00 45.94 144 THR A C 1
ATOM 1139 O O . THR A 1 144 ? 13.073 -2.345 0.081 1.00 45.94 144 THR A O 1
ATOM 1142 N N . ILE A 1 145 ? 11.338 -3.121 -1.111 1.00 42.53 145 ILE A N 1
ATOM 1143 C CA . ILE A 1 145 ? 11.264 -4.424 -0.434 1.00 42.53 145 ILE A CA 1
ATOM 1144 C C . ILE A 1 145 ? 11.634 -5.493 -1.461 1.00 42.53 145 ILE A C 1
ATOM 1146 O O . ILE A 1 145 ? 10.855 -5.790 -2.367 1.00 42.53 145 ILE A O 1
ATOM 1150 N N . GLY A 1 146 ? 12.844 -6.051 -1.351 1.00 52.97 146 GLY A N 1
ATOM 1151 C CA . GLY A 1 146 ? 13.391 -6.922 -2.399 1.00 52.97 146 GLY A CA 1
ATOM 1152 C C . GLY A 1 146 ? 13.441 -6.192 -3.746 1.00 52.97 146 GLY A C 1
ATOM 1153 O O . GLY A 1 146 ? 13.673 -4.991 -3.766 1.00 52.97 146 GLY A O 1
ATOM 1154 N N . HIS A 1 147 ? 13.163 -6.873 -4.861 1.00 48.12 147 HIS A N 1
ATOM 1155 C CA . HIS A 1 147 ? 13.250 -6.319 -6.227 1.00 48.12 147 HIS A CA 1
ATOM 1156 C C . HIS A 1 147 ? 12.140 -5.321 -6.619 1.00 48.12 147 HIS A C 1
ATOM 1158 O O . HIS A 1 147 ? 12.133 -4.840 -7.753 1.00 48.12 147 HIS A O 1
ATOM 1164 N N . ALA A 1 148 ? 11.201 -5.012 -5.718 1.00 39.78 148 ALA A N 1
ATOM 1165 C CA . ALA A 1 148 ? 10.098 -4.091 -5.967 1.00 39.78 148 ALA A CA 1
ATOM 1166 C C . ALA A 1 148 ? 10.379 -2.720 -5.336 1.00 39.78 148 ALA A C 1
ATOM 1168 O O . ALA A 1 148 ? 10.566 -2.605 -4.121 1.00 39.78 148 ALA A O 1
ATOM 1169 N N . ARG A 1 149 ? 10.362 -1.663 -6.155 1.00 44.34 149 ARG A N 1
ATOM 1170 C CA . ARG A 1 149 ? 10.273 -0.280 -5.667 1.00 44.34 149 ARG A CA 1
ATOM 1171 C C . ARG A 1 149 ? 8.807 0.080 -5.515 1.00 44.34 149 ARG A C 1
ATOM 1173 O O . ARG A 1 149 ? 8.057 -0.050 -6.479 1.00 44.34 149 ARG A O 1
ATOM 1180 N N . THR A 1 150 ? 8.416 0.518 -4.325 1.00 42.19 150 THR A N 1
ATOM 1181 C CA . THR A 1 150 ? 7.056 0.976 -4.036 1.00 42.19 150 THR A CA 1
ATOM 1182 C C . THR A 1 150 ? 7.111 2.435 -3.614 1.00 42.19 150 THR A C 1
ATOM 1184 O O . THR A 1 150 ? 7.788 2.785 -2.646 1.00 42.19 150 THR A O 1
ATOM 1187 N N . PHE A 1 151 ? 6.382 3.288 -4.329 1.00 42.94 151 PHE A N 1
ATOM 1188 C CA . PHE A 1 151 ? 6.139 4.664 -3.908 1.00 42.94 151 PHE A CA 1
ATOM 1189 C C . PHE A 1 151 ? 4.800 4.723 -3.182 1.00 42.94 151 PHE A C 1
ATOM 1191 O O . PHE A 1 151 ? 3.771 4.357 -3.752 1.00 42.94 151 PHE A O 1
ATOM 1198 N N . ALA A 1 152 ? 4.810 5.176 -1.931 1.00 41.94 152 ALA A N 1
ATOM 1199 C CA . ALA A 1 152 ? 3.597 5.383 -1.155 1.00 41.94 152 ALA A CA 1
ATOM 1200 C C . ALA A 1 152 ? 3.544 6.822 -0.623 1.00 41.94 152 ALA A C 1
ATOM 1202 O O . ALA A 1 152 ? 4.536 7.359 -0.123 1.00 41.94 152 ALA A O 1
ATOM 1203 N N . ILE A 1 153 ? 2.375 7.448 -0.775 1.00 37.19 153 ILE A N 1
ATOM 1204 C CA . ILE A 1 153 ? 2.073 8.797 -0.292 1.00 37.19 153 ILE A CA 1
ATOM 1205 C C . ILE A 1 153 ? 1.165 8.638 0.928 1.00 37.19 153 ILE A C 1
ATOM 1207 O O . ILE A 1 153 ? 0.046 8.142 0.800 1.00 37.19 153 ILE A O 1
ATOM 1211 N N . PHE A 1 154 ? 1.650 9.048 2.097 1.00 32.41 154 PHE A N 1
ATOM 1212 C CA . PHE A 1 154 ? 0.908 8.994 3.361 1.00 32.41 154 PHE A CA 1
ATOM 1213 C C . PHE A 1 154 ? 0.513 10.407 3.801 1.00 32.41 154 PHE A C 1
ATOM 1215 O O . PHE A 1 154 ? 1.311 11.323 3.605 1.00 32.41 154 PHE A O 1
ATOM 1222 N N . ASN A 1 155 ? -0.695 10.561 4.357 1.00 31.69 155 ASN A N 1
ATOM 1223 C CA . ASN A 1 155 ? -1.197 11.778 5.022 1.00 31.69 155 ASN A CA 1
ATOM 1224 C C . ASN A 1 155 ? -0.844 11.754 6.512 1.00 31.69 155 ASN A C 1
ATOM 1226 O O . ASN A 1 155 ? -0.840 10.630 7.065 1.00 31.69 155 ASN A O 1
#

Secondary structure (DSSP, 8-state):
------HHHHHHHHHHHHHHHHHHHHHHHHHHHHHHHHHHHHHHHHTTT-EEEEETTTTEEEEE-TTEEEEE---SSSPEEEEEEETT--EE-TTS-EE--EEEEEE------HHHHHHHSTT-EEEEEEEEETTEEEEEEEEEETTEEEEEEE-